Protein AF-A0A8T4I553-F1 (afdb_monomer)

Secondary structure (DSSP, 8-state):
----------SS---HHHHHHHHHHHHHHHHSS---HHHHHHHHHHTTSS-TT--HHHHHHHHHHHHHH-HHHHHTTTTT--

Solvent-accessible surface area (backbone atoms only — not comparable to full-atom values): 5167 Å² total; per-residue (Å²): 140,93,85,80,89,82,88,89,82,74,101,65,78,78,49,68,70,57,53,46,48,54,54,47,51,48,47,34,63,75,64,73,36,58,69,52,68,65,56,47,47,48,59,30,32,76,70,68,67,41,63,89,81,63,50,69,70,60,49,49,50,56,48,51,54,46,31,71,76,36,55,73,59,45,53,50,53,55,76,76,73,123

Mean predicted aligned error: 9.66 Å

Nearest PDB structures (foldseek):
  2cqn-assembly1_A  TM=5.565E-01  e=8.694E+00  Homo sapiens

Radius of gyration: 13.12 Å; Cα contacts (8 Å, |Δi|>4): 51; chains: 1; bounding box: 29×32×38 Å

Foldseek 3Di:
DDDDYDDDDDDDPPDLLNVLLVQCVVVCVVVVAQDDLVSSLVSCVVVVSDDNPDDSVNSVVSVVVNCVVPVVRVVRHCVPPD

pLDDT: mean 73.77, std 17.47, range [33.84, 89.44]

Structure (mmCIF, N/CA/C/O backbone):
data_AF-A0A8T4I553-F1
#
_entry.id   AF-A0A8T4I553-F1
#
loop_
_atom_site.group_PDB
_atom_site.id
_atom_site.type_symbol
_atom_site.label_atom_id
_atom_site.label_alt_id
_atom_site.label_comp_id
_atom_site.label_asym_id
_atom_site.label_entity_id
_atom_site.label_seq_id
_atom_site.pdbx_PDB_ins_code
_atom_site.Cartn_x
_atom_site.Cartn_y
_atom_site.Cartn_z
_atom_site.occupancy
_atom_site.B_iso_or_equiv
_atom_site.auth_seq_id
_atom_site.auth_comp_id
_atom_site.auth_asym_id
_atom_site.auth_atom_id
_atom_site.pdbx_PDB_model_num
ATOM 1 N N . LYS A 1 1 ? -3.289 -2.774 -26.543 1.00 39.38 1 LYS A N 1
ATOM 2 C CA . LYS A 1 1 ? -3.973 -3.571 -25.491 1.00 39.38 1 LYS A CA 1
ATOM 3 C C . LYS A 1 1 ? -3.039 -4.676 -24.995 1.00 39.38 1 LYS A C 1
ATOM 5 O O . LYS A 1 1 ? -2.919 -5.6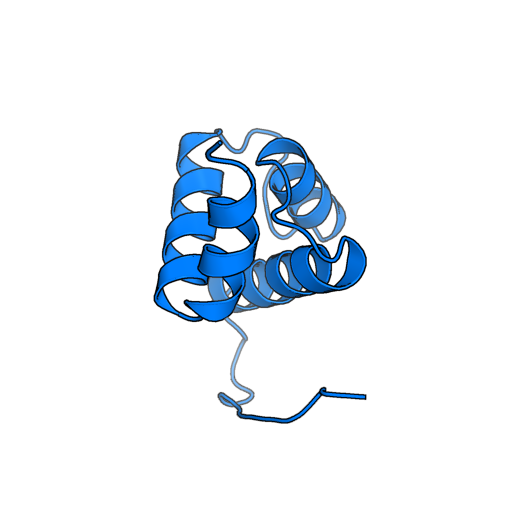88 -25.673 1.00 39.38 1 LYS A O 1
ATOM 10 N N . LYS A 1 2 ? -2.357 -4.500 -23.858 1.00 34.81 2 LYS A N 1
ATOM 11 C CA . LYS A 1 2 ? -1.653 -5.599 -23.173 1.00 34.81 2 LYS A CA 1
ATOM 12 C C . LYS A 1 2 ? -2.234 -5.749 -21.770 1.00 34.81 2 LYS A C 1
ATOM 14 O O . LYS A 1 2 ? -1.727 -5.189 -20.816 1.00 34.81 2 LYS A O 1
ATOM 19 N N . ALA A 1 3 ? -3.322 -6.502 -21.687 1.00 56.34 3 ALA A N 1
ATOM 20 C CA . ALA A 1 3 ? -3.797 -7.106 -20.454 1.00 56.34 3 ALA A CA 1
ATOM 21 C C . ALA A 1 3 ? -3.806 -8.611 -20.719 1.00 56.34 3 ALA A C 1
ATOM 23 O O . ALA A 1 3 ? -4.562 -9.078 -21.576 1.00 56.34 3 ALA A O 1
ATOM 24 N N . LYS A 1 4 ? -2.920 -9.373 -20.068 1.00 39.41 4 LYS A N 1
ATOM 25 C CA . LYS A 1 4 ? -3.043 -10.832 -20.061 1.00 39.41 4 LYS A CA 1
ATOM 26 C C . LYS A 1 4 ? -2.323 -11.478 -18.876 1.00 39.41 4 LYS A C 1
ATOM 28 O O . LYS A 1 4 ? -1.103 -11.545 -18.884 1.00 39.41 4 LYS A O 1
ATOM 33 N N . LYS A 1 5 ? -3.169 -12.068 -18.011 1.00 39.22 5 LYS A N 1
ATOM 34 C CA . LYS A 1 5 ? -3.040 -13.378 -17.331 1.00 39.22 5 LYS A CA 1
ATOM 35 C C . LYS A 1 5 ? -1.958 -13.484 -16.232 1.00 39.22 5 LYS A C 1
ATOM 37 O O . LYS A 1 5 ? -0.867 -12.983 -16.401 1.00 39.22 5 LYS A O 1
ATOM 42 N N . SER A 1 6 ? -2.168 -14.151 -15.090 1.00 37.53 6 SER A N 1
ATOM 43 C CA . SER A 1 6 ? -3.131 -15.218 -14.757 1.00 37.53 6 SER A CA 1
ATOM 44 C C . SER A 1 6 ? -3.012 -15.648 -13.282 1.00 37.53 6 SER A C 1
ATOM 46 O O . SER A 1 6 ? -1.903 -15.676 -12.771 1.00 37.53 6 SER A O 1
ATOM 48 N N . GLY A 1 7 ? -4.130 -16.129 -12.708 1.00 33.84 7 GLY A N 1
ATOM 49 C CA . GLY A 1 7 ? -4.207 -17.211 -11.699 1.00 33.84 7 GLY A CA 1
ATOM 50 C C . GLY A 1 7 ? -3.933 -16.795 -10.248 1.00 33.84 7 GLY A C 1
ATOM 51 O O . GLY A 1 7 ? -2.889 -16.253 -9.947 1.00 33.84 7 GLY A O 1
ATOM 52 N N . GLY A 1 8 ? -4.804 -16.998 -9.262 1.00 41.66 8 GLY A N 1
ATOM 53 C CA . GLY A 1 8 ? -5.835 -18.020 -9.110 1.00 41.66 8 GLY A CA 1
ATOM 54 C C . GLY A 1 8 ? -5.506 -18.831 -7.856 1.00 41.66 8 GLY A C 1
ATOM 55 O O . GLY A 1 8 ? -4.778 -19.810 -7.942 1.00 41.66 8 GLY A O 1
ATOM 56 N N . ALA A 1 9 ? -6.023 -18.421 -6.695 1.00 38.03 9 ALA A N 1
ATOM 57 C CA . ALA A 1 9 ? -5.934 -19.203 -5.464 1.00 38.03 9 ALA A CA 1
ATOM 58 C C . ALA A 1 9 ? -7.304 -19.230 -4.771 1.00 38.03 9 ALA A C 1
ATOM 60 O O . ALA A 1 9 ? -7.715 -18.284 -4.104 1.00 38.03 9 ALA A O 1
ATOM 61 N N . SER A 1 10 ? -8.007 -20.330 -5.032 1.00 41.59 10 SER A N 1
ATOM 62 C CA . SER A 1 10 ? -8.938 -21.059 -4.169 1.00 41.59 10 SER A CA 1
ATOM 63 C C . SER A 1 10 ? -9.884 -20.274 -3.252 1.00 41.59 10 SER A C 1
ATOM 65 O O . SER A 1 10 ? -9.516 -19.689 -2.234 1.00 41.59 10 SER A O 1
ATOM 67 N N . ALA A 1 11 ? -11.172 -20.411 -3.564 1.00 50.53 11 ALA A N 1
ATOM 68 C CA . ALA A 1 11 ? -12.295 -20.117 -2.690 1.00 50.53 11 ALA A CA 1
ATOM 69 C C . ALA A 1 11 ? -12.233 -20.952 -1.393 1.00 50.53 11 ALA A C 1
ATOM 71 O O . ALA A 1 11 ? -12.743 -22.066 -1.329 1.00 50.53 11 ALA A O 1
ATOM 72 N N . LYS A 1 12 ? -11.608 -20.410 -0.342 1.00 44.28 12 LYS A N 1
ATOM 73 C CA . LYS A 1 12 ? -11.788 -20.845 1.054 1.00 44.28 12 LYS A CA 1
ATOM 74 C C . LYS A 1 12 ? -11.340 -19.701 1.967 1.00 44.28 12 LYS A C 1
ATOM 76 O O . LYS A 1 12 ? -10.148 -19.507 2.130 1.00 44.28 12 LYS A O 1
ATOM 81 N N . LYS A 1 13 ? -12.294 -18.885 2.452 1.00 49.41 13 LYS A N 1
ATOM 82 C CA . LYS A 1 13 ? -12.087 -17.636 3.231 1.00 49.41 13 LYS A CA 1
ATOM 83 C C . LYS A 1 13 ? -10.832 -16.864 2.801 1.00 49.41 13 LYS A C 1
ATOM 85 O O . LYS A 1 13 ? -9.775 -17.024 3.404 1.00 49.41 13 LYS A O 1
ATOM 90 N N . LYS A 1 14 ? -10.949 -16.014 1.771 1.00 54.28 14 LYS A N 1
ATOM 91 C CA . LYS A 1 14 ? -9.854 -15.110 1.382 1.00 54.28 14 LYS A CA 1
ATOM 92 C C . LYS A 1 14 ? -9.348 -14.395 2.638 1.00 54.28 14 LYS A C 1
ATOM 94 O O . LYS A 1 14 ? -10.090 -13.637 3.259 1.00 54.28 14 LYS A O 1
ATOM 99 N N . SER A 1 15 ? -8.111 -14.693 3.031 1.00 72.69 15 SER A N 1
ATOM 100 C CA . SER A 1 15 ? -7.486 -14.055 4.185 1.00 72.69 15 SER A CA 1
ATOM 101 C C . SER A 1 15 ? -7.443 -12.547 3.935 1.00 72.69 15 SER A C 1
ATOM 103 O O . SER A 1 15 ? -7.243 -12.118 2.795 1.00 72.69 15 SER A O 1
ATOM 105 N N . THR A 1 16 ? -7.640 -11.733 4.970 1.00 75.06 16 THR A N 1
ATOM 106 C CA . THR A 1 16 ? -7.675 -10.261 4.863 1.00 75.06 16 THR A CA 1
ATOM 107 C C . THR A 1 16 ? -6.448 -9.707 4.134 1.00 75.06 16 THR A C 1
ATOM 109 O O . THR A 1 16 ? -6.556 -8.740 3.385 1.00 75.06 16 THR A O 1
ATOM 112 N N . THR A 1 17 ? -5.299 -10.375 4.247 1.00 76.06 17 THR A N 1
ATOM 113 C CA . THR A 1 17 ? -4.072 -10.072 3.497 1.00 76.06 17 THR A CA 1
ATOM 114 C C . THR A 1 17 ? -4.231 -10.201 1.978 1.00 76.06 17 THR A C 1
ATOM 116 O O . THR A 1 17 ? -3.705 -9.377 1.239 1.00 76.06 17 THR A O 1
ATOM 119 N N . VAL A 1 18 ? -4.951 -11.210 1.480 1.00 80.62 18 VAL A N 1
ATOM 120 C CA . VAL A 1 18 ? -5.207 -11.389 0.038 1.00 80.62 18 VAL A CA 1
ATOM 121 C C . VAL A 1 18 ? -6.114 -10.273 -0.477 1.00 80.62 18 VAL A C 1
ATOM 123 O O . VAL A 1 18 ? -5.813 -9.669 -1.499 1.00 80.62 18 VAL A O 1
ATOM 126 N N . LEU A 1 19 ? -7.168 -9.939 0.270 1.00 83.12 19 LEU A N 1
ATOM 127 C CA . LEU A 1 19 ? -8.095 -8.864 -0.097 1.00 83.12 19 LEU A CA 1
ATOM 128 C C . LEU A 1 19 ? -7.408 -7.492 -0.119 1.00 83.12 19 LEU A C 1
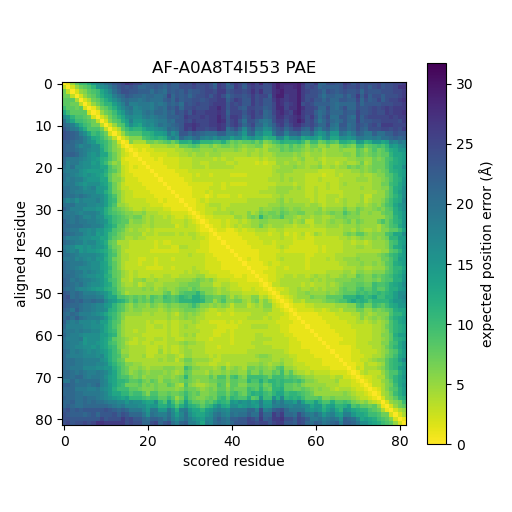ATOM 130 O O . LEU A 1 19 ? -7.595 -6.729 -1.064 1.00 83.12 19 LEU A O 1
ATOM 134 N N . ARG A 1 20 ? -6.557 -7.201 0.878 1.00 83.56 20 ARG A N 1
ATOM 135 C CA . ARG A 1 20 ? -5.730 -5.981 0.904 1.00 83.56 20 ARG A CA 1
ATOM 136 C C . ARG A 1 20 ? -4.859 -5.869 -0.345 1.00 83.56 20 ARG A C 1
ATOM 138 O O . ARG A 1 20 ? -4.771 -4.795 -0.930 1.00 83.56 20 ARG A O 1
ATOM 145 N N . ARG A 1 21 ? -4.249 -6.978 -0.772 1.00 81.81 21 ARG A N 1
ATOM 146 C CA . ARG A 1 21 ? -3.427 -7.020 -1.987 1.00 81.81 21 ARG A CA 1
ATOM 147 C C . ARG A 1 21 ? -4.249 -6.789 -3.248 1.00 81.81 21 ARG A C 1
ATOM 149 O O . ARG A 1 21 ? -3.857 -5.958 -4.053 1.00 81.81 21 ARG A O 1
ATOM 156 N N . GLU A 1 22 ? -5.390 -7.460 -3.406 1.00 85.69 22 GLU A N 1
ATOM 157 C CA . GLU A 1 22 ? -6.256 -7.256 -4.578 1.00 85.69 22 GLU A CA 1
ATOM 158 C C . GLU A 1 22 ? -6.738 -5.803 -4.684 1.00 85.69 22 GLU A C 1
ATOM 160 O O . GLU A 1 22 ? -6.721 -5.225 -5.771 1.00 85.69 22 GLU A O 1
ATOM 165 N N . ARG A 1 23 ? -7.120 -5.184 -3.559 1.00 88.00 23 ARG A N 1
ATOM 166 C CA . ARG A 1 23 ? -7.549 -3.782 -3.546 1.00 88.00 23 ARG A CA 1
ATOM 167 C C . ARG A 1 23 ? -6.407 -2.825 -3.870 1.00 88.00 23 ARG A C 1
ATOM 169 O O . ARG A 1 23 ? -6.581 -1.935 -4.695 1.00 88.00 23 ARG A O 1
ATOM 176 N N . ALA A 1 24 ? -5.237 -3.035 -3.273 1.00 84.00 24 ALA A N 1
ATOM 177 C CA . ALA A 1 24 ? -4.053 -2.246 -3.583 1.00 84.00 24 ALA A CA 1
ATOM 178 C C . ALA A 1 24 ? -3.637 -2.402 -5.054 1.00 84.00 24 ALA A C 1
ATOM 180 O O . ALA A 1 24 ? -3.370 -1.406 -5.711 1.00 84.00 24 ALA A O 1
ATOM 181 N N . ARG A 1 25 ? -3.662 -3.620 -5.606 1.00 83.56 25 ARG A N 1
ATOM 182 C CA . ARG A 1 25 ? -3.394 -3.882 -7.028 1.00 83.56 25 ARG A CA 1
ATOM 183 C C . ARG A 1 25 ? -4.361 -3.136 -7.944 1.00 83.56 25 ARG A C 1
ATOM 185 O O . ARG A 1 25 ? -3.920 -2.560 -8.930 1.00 83.56 25 ARG A O 1
ATOM 192 N N . ARG A 1 26 ? -5.659 -3.112 -7.615 1.00 86.88 26 ARG A N 1
ATOM 193 C CA . ARG A 1 26 ? -6.632 -2.285 -8.348 1.00 86.88 26 ARG A CA 1
ATOM 194 C C . ARG A 1 26 ? -6.233 -0.816 -8.337 1.00 86.88 26 ARG A C 1
ATOM 196 O O . ARG A 1 26 ? -6.282 -0.195 -9.382 1.00 86.88 26 ARG A O 1
ATOM 203 N N . LEU A 1 27 ? -5.756 -0.302 -7.205 1.00 86.94 27 LEU A N 1
ATOM 204 C CA . LEU A 1 27 ? -5.292 1.082 -7.107 1.00 86.94 27 LEU A CA 1
ATOM 205 C C . LEU A 1 27 ? -4.097 1.370 -8.037 1.00 86.94 27 LEU A C 1
ATOM 207 O O . LEU A 1 27 ? -4.056 2.421 -8.667 1.00 86.94 27 LEU A O 1
ATOM 211 N N . TYR A 1 28 ? -3.149 0.433 -8.162 1.00 84.50 28 TYR A N 1
ATOM 212 C CA . TYR A 1 28 ? -2.052 0.543 -9.135 1.00 84.50 28 TYR A CA 1
ATOM 213 C C . TYR A 1 28 ? -2.559 0.580 -10.587 1.00 84.50 28 TYR A C 1
ATOM 215 O O . TYR A 1 28 ? -2.024 1.338 -11.392 1.00 84.50 28 TYR A O 1
ATOM 223 N N . ASP A 1 29 ? -3.571 -0.227 -10.922 1.00 84.50 29 ASP A N 1
ATOM 224 C CA . ASP A 1 29 ? -4.168 -0.281 -12.266 1.00 84.50 29 ASP A CA 1
ATOM 225 C C . ASP A 1 29 ? -4.985 0.986 -12.578 1.00 84.50 29 ASP A C 1
ATOM 227 O O . ASP A 1 29 ? -4.823 1.573 -13.643 1.00 84.50 29 ASP A O 1
ATOM 231 N N . G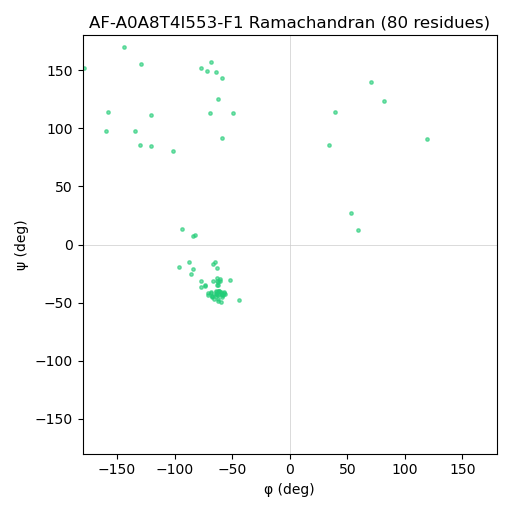LU A 1 30 ? -5.785 1.463 -11.616 1.00 85.50 30 GLU A N 1
ATOM 232 C CA . GLU A 1 30 ? -6.600 2.681 -11.735 1.00 85.50 30 GLU A CA 1
ATOM 233 C C . GLU A 1 30 ? -5.741 3.939 -11.900 1.00 85.50 30 GLU A C 1
ATOM 235 O O . GLU A 1 30 ? -6.065 4.813 -12.702 1.00 85.50 30 GLU A O 1
ATOM 240 N N . LEU A 1 31 ? -4.634 4.035 -11.160 1.00 83.69 31 LEU A N 1
ATOM 241 C CA . LEU A 1 31 ? -3.734 5.184 -11.242 1.00 83.69 31 LEU A CA 1
ATOM 242 C C . LEU A 1 31 ? -2.726 5.069 -12.391 1.00 83.69 31 LEU A C 1
ATOM 244 O O . LEU A 1 31 ? -2.143 6.078 -12.786 1.00 83.69 31 LEU A O 1
ATOM 248 N N . GLY A 1 32 ? -2.458 3.856 -12.889 1.00 81.69 32 GLY A N 1
ATOM 249 C CA . GLY A 1 32 ? -1.417 3.592 -13.889 1.00 81.69 32 GLY A CA 1
ATOM 250 C C . GLY A 1 32 ? -0.000 3.980 -13.439 1.00 81.69 32 GLY A C 1
ATOM 251 O O . GLY A 1 32 ? 0.915 4.051 -14.255 1.00 81.69 32 GLY A O 1
ATOM 252 N N . ARG A 1 33 ? 0.185 4.257 -12.145 1.00 81.81 33 ARG A N 1
ATOM 253 C CA . ARG A 1 33 ? 1.435 4.684 -11.507 1.00 81.81 33 ARG A CA 1
ATOM 254 C C . ARG A 1 33 ? 1.522 4.077 -10.117 1.00 81.81 33 ARG A C 1
ATOM 256 O O . ARG A 1 33 ? 0.542 3.547 -9.597 1.00 81.81 33 ARG A O 1
ATOM 263 N N . ARG A 1 34 ? 2.685 4.196 -9.480 1.00 81.00 34 ARG A N 1
ATOM 264 C CA . ARG A 1 34 ? 2.862 3.751 -8.096 1.00 81.00 34 ARG A CA 1
ATOM 265 C C . ARG A 1 34 ? 2.070 4.661 -7.134 1.00 81.00 34 ARG A C 1
ATOM 267 O O . ARG A 1 34 ? 2.436 5.829 -7.010 1.00 81.00 34 ARG A O 1
ATOM 274 N N . PRO A 1 35 ? 1.018 4.158 -6.457 1.00 83.56 35 PRO A N 1
ATOM 275 C CA . PRO A 1 35 ? 0.263 4.927 -5.481 1.00 83.56 35 PRO A CA 1
ATOM 276 C C . PRO A 1 35 ? 1.125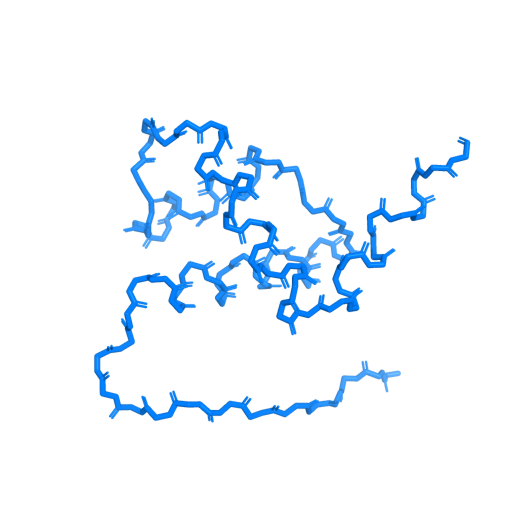 5.315 -4.284 1.00 83.56 35 PRO A C 1
ATOM 278 O O . PRO A 1 35 ? 2.009 4.571 -3.837 1.00 83.56 35 PRO A O 1
ATOM 281 N N . GLU A 1 36 ? 0.799 6.471 -3.721 1.00 86.31 36 GLU 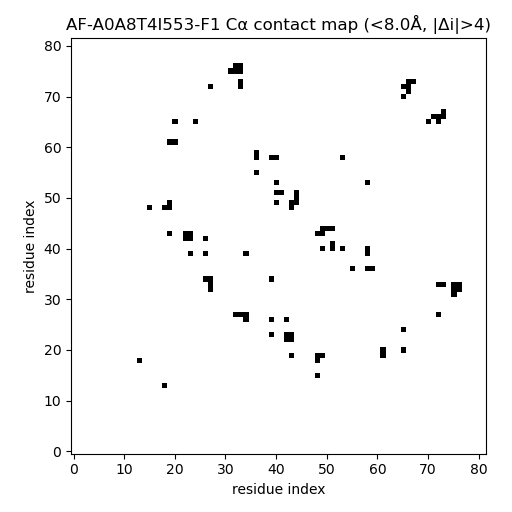A N 1
ATOM 282 C CA . GLU A 1 36 ? 1.328 6.919 -2.440 1.00 86.31 36 GLU A CA 1
ATOM 283 C C . GLU A 1 36 ? 0.792 6.043 -1.296 1.00 86.31 36 GLU A C 1
ATOM 285 O O . GLU A 1 36 ? -0.270 5.416 -1.374 1.00 86.31 36 GLU A O 1
ATOM 290 N N . TRP A 1 37 ? 1.518 6.008 -0.177 1.00 85.69 37 TRP A N 1
ATOM 291 C CA . TRP A 1 37 ? 1.102 5.220 0.989 1.00 85.69 37 TRP A CA 1
ATOM 292 C C . TRP A 1 37 ? -0.227 5.717 1.588 1.00 85.69 37 TRP A C 1
ATOM 294 O O . TRP A 1 37 ? -0.975 4.928 2.163 1.00 85.69 37 TRP A O 1
ATOM 304 N N . THR A 1 38 ? -0.529 7.010 1.456 1.00 88.06 38 THR A N 1
ATOM 305 C CA . THR A 1 38 ? -1.799 7.613 1.877 1.00 88.06 38 THR A CA 1
ATOM 306 C C . THR A 1 38 ? -2.959 7.135 1.015 1.00 88.06 38 THR A C 1
ATOM 308 O O . THR A 1 38 ? -3.993 6.793 1.578 1.00 88.06 38 THR A O 1
ATOM 311 N N . GLU A 1 39 ? -2.778 7.034 -0.304 1.00 89.25 39 GLU A N 1
ATOM 312 C CA . GLU A 1 39 ? -3.804 6.530 -1.229 1.00 89.25 39 GLU A CA 1
ATOM 313 C C . GLU A 1 39 ? -4.056 5.036 -1.018 1.00 89.25 39 GLU A C 1
ATOM 315 O O . GLU A 1 39 ? -5.203 4.596 -0.947 1.00 89.25 39 GLU A O 1
ATOM 320 N N . LEU A 1 40 ? -2.990 4.256 -0.806 1.00 87.62 40 LEU A N 1
ATOM 321 C CA . LEU A 1 40 ? -3.118 2.856 -0.399 1.00 87.62 40 LEU A CA 1
ATOM 322 C C . LEU A 1 40 ? -3.879 2.728 0.921 1.00 87.62 40 LEU A C 1
ATOM 324 O O . LEU A 1 40 ? -4.769 1.889 1.035 1.00 87.62 40 LEU A O 1
ATOM 328 N N . ARG A 1 41 ? -3.555 3.552 1.925 1.00 89.38 41 ARG A N 1
ATOM 329 C CA . ARG A 1 41 ? -4.282 3.555 3.198 1.00 89.38 41 ARG A CA 1
ATOM 330 C C . ARG A 1 41 ? -5.755 3.875 2.979 1.00 89.38 41 ARG A C 1
ATOM 332 O O . ARG A 1 41 ? -6.593 3.147 3.497 1.00 89.38 41 ARG A O 1
ATOM 339 N N . ASP A 1 42 ? -6.055 4.937 2.243 1.00 89.44 42 ASP A N 1
ATOM 340 C CA . ASP A 1 42 ? -7.423 5.406 2.039 1.00 89.44 42 ASP A CA 1
ATOM 341 C C . ASP A 1 42 ? -8.271 4.357 1.312 1.00 89.44 42 ASP A C 1
ATOM 343 O O . ASP A 1 42 ? -9.317 3.956 1.818 1.00 89.44 42 ASP A O 1
ATOM 347 N N . GLY A 1 43 ? -7.748 3.773 0.228 1.00 88.62 43 GLY A N 1
ATOM 348 C CA . GLY A 1 43 ? -8.415 2.689 -0.494 1.00 88.62 43 GLY A CA 1
ATOM 349 C C . GLY A 1 43 ? -8.623 1.427 0.351 1.00 88.62 43 GLY A C 1
ATOM 350 O O . GLY A 1 43 ? -9.648 0.758 0.235 1.00 88.62 43 GLY A O 1
ATOM 351 N N . LEU A 1 44 ? -7.688 1.096 1.248 1.00 87.81 44 LEU A N 1
ATOM 352 C CA . LEU A 1 44 ? -7.855 -0.031 2.173 1.00 87.81 44 LEU A CA 1
ATOM 353 C C . LEU A 1 44 ? -8.857 0.265 3.297 1.00 87.81 44 LEU A C 1
ATOM 355 O O . LEU A 1 44 ? -9.560 -0.644 3.740 1.00 87.81 44 LEU A O 1
ATOM 359 N N . VAL A 1 45 ? -8.916 1.505 3.777 1.00 89.38 45 VAL A N 1
ATOM 360 C CA . VAL A 1 45 ? -9.870 1.956 4.799 1.00 89.38 45 VAL A CA 1
ATOM 361 C C . VAL A 1 45 ? -11.285 2.022 4.229 1.00 89.38 45 VAL A C 1
ATOM 363 O O . VAL A 1 45 ? -12.223 1.582 4.896 1.00 89.38 45 VAL A O 1
ATOM 366 N N . ALA A 1 46 ? -11.444 2.526 3.003 1.00 89.06 46 ALA A N 1
ATOM 367 C CA . ALA A 1 46 ? -12.727 2.624 2.311 1.00 89.06 46 ALA A CA 1
ATOM 368 C C . ALA A 1 46 ? -13.409 1.252 2.186 1.00 89.06 46 ALA A C 1
ATOM 370 O O . ALA A 1 46 ? -14.598 1.113 2.468 1.00 89.06 46 ALA A O 1
ATOM 371 N N . ASP A 1 47 ? -12.630 0.214 1.881 1.00 86.88 47 ASP A N 1
ATOM 372 C CA . ASP A 1 47 ? -13.100 -1.171 1.784 1.00 86.88 47 ASP A CA 1
ATOM 373 C C . ASP A 1 47 ? -13.152 -1.903 3.142 1.00 86.88 47 ASP A C 1
ATOM 375 O O . ASP A 1 47 ? -13.387 -3.111 3.190 1.00 86.88 47 ASP A O 1
ATOM 379 N N . LYS A 1 48 ? -12.919 -1.198 4.262 1.00 84.81 48 LYS A N 1
ATOM 380 C CA . LYS A 1 48 ? -12.829 -1.760 5.627 1.00 84.81 48 LYS A CA 1
ATOM 381 C C . LYS A 1 48 ? -11.820 -2.909 5.747 1.00 84.81 48 LYS A C 1
ATOM 383 O O . LYS A 1 48 ? -11.936 -3.782 6.607 1.00 84.81 48 LYS A O 1
ATOM 388 N N . LEU A 1 49 ? -10.806 -2.906 4.886 1.00 83.94 49 LEU A N 1
ATOM 389 C CA . LEU A 1 49 ? -9.718 -3.875 4.897 1.00 83.94 49 LEU A CA 1
ATOM 390 C C . LEU A 1 49 ? -8.613 -3.452 5.864 1.00 83.94 49 LEU A C 1
ATOM 392 O O . LEU A 1 49 ? -7.895 -4.317 6.367 1.00 83.94 49 LEU A O 1
ATOM 396 N N . ALA A 1 50 ? -8.467 -2.158 6.147 1.00 82.19 50 ALA A N 1
ATOM 397 C CA . ALA A 1 50 ? -7.545 -1.608 7.137 1.00 82.19 50 ALA A CA 1
ATOM 398 C C . ALA A 1 50 ? -8.257 -0.639 8.089 1.00 82.19 50 ALA A C 1
ATOM 400 O O . ALA A 1 50 ? -9.283 -0.054 7.748 1.00 82.19 50 ALA A O 1
ATOM 401 N N . ASP A 1 51 ? -7.690 -0.474 9.282 1.00 83.94 51 ASP A N 1
ATOM 402 C CA . ASP A 1 51 ? -8.153 0.528 10.237 1.00 83.94 51 ASP A CA 1
ATOM 403 C C . ASP A 1 51 ? -7.672 1.934 9.837 1.00 83.94 51 ASP A C 1
ATOM 405 O O . ASP A 1 51 ? -6.609 2.086 9.228 1.00 83.94 51 ASP A O 1
ATOM 409 N N . LYS A 1 52 ? -8.423 2.980 10.201 1.00 78.19 52 LYS A N 1
ATOM 410 C CA . LYS A 1 52 ? -8.028 4.377 9.942 1.00 78.19 52 LYS A CA 1
ATOM 411 C C . LYS A 1 52 ? -6.711 4.753 10.628 1.00 78.19 52 LYS A C 1
ATOM 413 O O . LYS A 1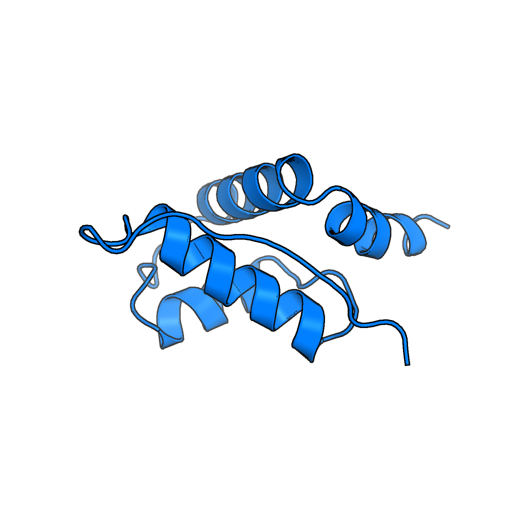 52 ? -5.962 5.570 10.094 1.00 78.19 52 LYS A O 1
ATOM 418 N N . GLY A 1 53 ? -6.408 4.131 11.766 1.00 82.25 53 GLY A N 1
ATOM 419 C CA . GLY A 1 53 ? -5.179 4.316 12.532 1.00 82.25 53 GLY A CA 1
ATOM 420 C C . GLY A 1 53 ? -3.983 3.512 12.023 1.00 82.25 53 GLY A C 1
ATOM 421 O O . GLY A 1 53 ? -2.953 3.470 12.698 1.00 82.25 53 GLY A O 1
ATOM 422 N N . VAL A 1 54 ? -4.077 2.848 10.863 1.00 82.31 54 VAL A N 1
ATOM 423 C CA . VAL A 1 54 ? -2.953 2.052 10.368 1.00 82.31 54 VAL A CA 1
ATOM 424 C C . VAL A 1 54 ? -1.736 2.942 10.104 1.00 82.31 54 VAL A C 1
ATOM 426 O O . VAL A 1 54 ? -1.779 3.932 9.369 1.00 82.31 54 VAL A O 1
ATOM 429 N N . SER A 1 55 ? -0.621 2.570 10.724 1.00 86.00 55 SER A N 1
ATOM 430 C CA . SER A 1 55 ? 0.624 3.314 10.612 1.00 86.00 55 SER A CA 1
ATOM 431 C C . SER A 1 55 ? 1.243 3.137 9.224 1.00 86.00 55 SER A C 1
ATOM 433 O O . SER A 1 55 ? 1.157 2.066 8.614 1.00 86.00 55 SER A O 1
ATOM 435 N N . ARG A 1 56 ? 1.961 4.164 8.760 1.00 85.19 56 ARG A N 1
ATOM 436 C CA . ARG A 1 56 ? 2.771 4.117 7.533 1.00 85.19 56 ARG A CA 1
ATOM 437 C C . ARG A 1 56 ? 3.610 2.832 7.384 1.00 85.19 56 ARG A C 1
ATOM 439 O O . ARG A 1 56 ? 3.527 2.240 6.310 1.00 85.19 56 ARG A O 1
ATOM 446 N N . PRO A 1 57 ? 4.363 2.338 8.394 1.00 88.06 57 PRO A N 1
ATOM 447 C CA . PRO A 1 57 ? 5.138 1.099 8.248 1.00 88.06 57 PRO A CA 1
ATOM 448 C C . PRO A 1 57 ? 4.281 -0.134 7.928 1.00 88.06 57 PRO A C 1
ATOM 450 O O . PRO A 1 57 ? 4.728 -1.011 7.194 1.00 88.06 57 PR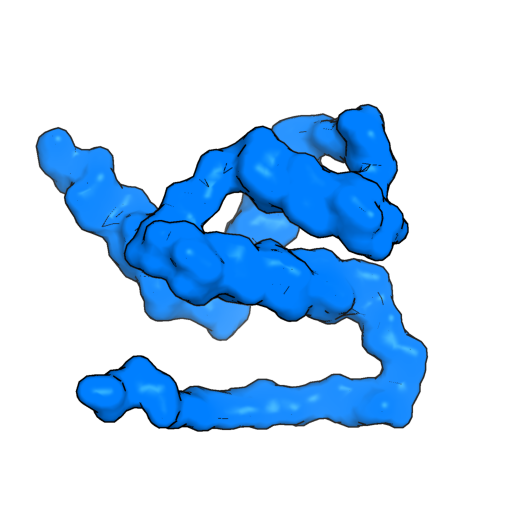O A O 1
ATOM 453 N N . THR A 1 58 ? 3.037 -0.198 8.407 1.00 86.06 58 THR A N 1
ATOM 454 C CA . THR A 1 58 ? 2.117 -1.293 8.070 1.00 86.06 58 THR A CA 1
ATOM 455 C C . THR A 1 58 ? 1.727 -1.248 6.596 1.00 86.06 58 THR A C 1
ATOM 457 O O . THR A 1 58 ? 1.777 -2.275 5.922 1.00 86.06 58 THR A O 1
ATOM 460 N N . ILE A 1 59 ? 1.406 -0.062 6.067 1.00 87.38 59 ILE A N 1
ATOM 461 C CA . ILE A 1 59 ? 1.139 0.118 4.631 1.00 87.38 59 ILE A CA 1
ATOM 462 C C . ILE A 1 59 ? 2.387 -0.171 3.798 1.00 87.38 59 ILE A C 1
ATOM 464 O O . ILE A 1 59 ? 2.295 -0.831 2.766 1.00 87.38 59 ILE A O 1
ATOM 468 N N . GLN A 1 60 ? 3.559 0.262 4.264 1.00 86.94 60 GLN A N 1
ATOM 469 C CA . GLN A 1 60 ? 4.829 -0.002 3.594 1.00 86.94 60 GLN A CA 1
ATOM 470 C C . GLN A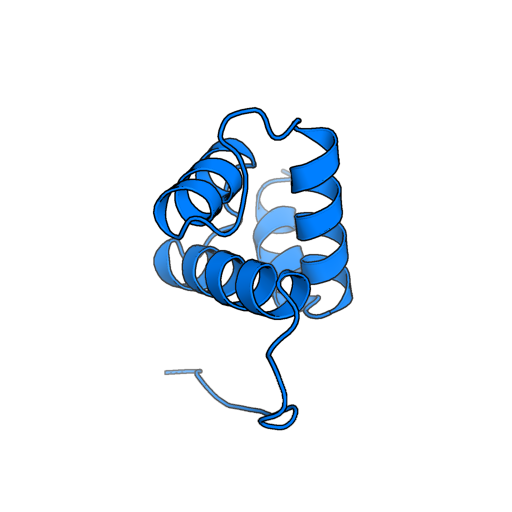 1 60 ? 5.093 -1.510 3.474 1.00 86.94 60 GLN A C 1
ATOM 472 O O . GLN A 1 60 ? 5.508 -1.956 2.413 1.00 86.94 60 GLN A O 1
ATOM 477 N N . ARG A 1 61 ? 4.790 -2.308 4.509 1.00 86.31 61 ARG A N 1
ATOM 478 C CA . ARG A 1 61 ? 4.876 -3.778 4.432 1.00 86.31 61 ARG A CA 1
ATOM 479 C C . ARG A 1 61 ? 3.888 -4.367 3.431 1.00 86.31 61 ARG A C 1
ATOM 481 O O . ARG A 1 61 ? 4.258 -5.264 2.687 1.00 86.31 61 ARG A O 1
ATOM 488 N N . VAL A 1 62 ? 2.645 -3.878 3.392 1.00 82.69 62 VAL A N 1
ATOM 489 C CA . VAL A 1 62 ? 1.660 -4.327 2.388 1.00 82.69 62 VAL A CA 1
ATOM 490 C C . VAL A 1 62 ? 2.184 -4.054 0.979 1.00 82.69 62 VAL A C 1
ATOM 492 O O . VAL A 1 62 ? 2.116 -4.931 0.125 1.00 82.69 62 VAL A O 1
ATOM 495 N N . ARG A 1 63 ? 2.766 -2.873 0.764 1.00 83.62 63 ARG A N 1
ATOM 496 C CA . ARG A 1 63 ? 3.409 -2.494 -0.493 1.00 83.62 63 ARG A CA 1
ATOM 497 C C . ARG A 1 63 ? 4.606 -3.382 -0.830 1.00 83.62 63 ARG A C 1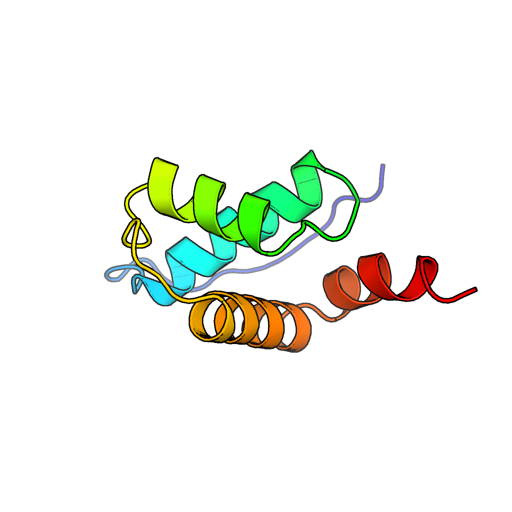
ATOM 499 O O . ARG A 1 63 ? 4.648 -3.883 -1.940 1.00 83.62 63 ARG A O 1
ATOM 506 N N . ASP A 1 64 ? 5.521 -3.617 0.108 1.00 85.81 64 ASP A N 1
ATOM 507 C CA . ASP A 1 64 ? 6.691 -4.489 -0.088 1.00 85.81 64 ASP A CA 1
ATOM 508 C C . ASP A 1 64 ? 6.272 -5.908 -0.485 1.00 85.81 64 ASP A C 1
ATOM 510 O O . ASP A 1 64 ? 6.797 -6.480 -1.434 1.00 85.81 64 ASP A O 1
ATOM 514 N N . VAL A 1 65 ? 5.248 -6.452 0.180 1.00 84.62 65 VAL A N 1
ATOM 515 C CA . VAL A 1 65 ? 4.686 -7.760 -0.172 1.00 84.62 65 VAL A CA 1
ATOM 516 C C . VAL A 1 65 ? 4.108 -7.745 -1.588 1.00 84.62 65 VAL A C 1
ATOM 518 O O . VAL A 1 65 ? 4.342 -8.691 -2.327 1.00 84.62 65 VAL A O 1
ATOM 521 N N . ILE A 1 66 ? 3.382 -6.696 -1.987 1.00 82.69 66 ILE A N 1
ATOM 522 C CA . ILE A 1 66 ? 2.843 -6.569 -3.354 1.00 82.69 66 ILE A CA 1
ATOM 523 C C . ILE A 1 66 ? 3.970 -6.462 -4.380 1.00 82.69 66 ILE A C 1
ATOM 525 O O . ILE A 1 66 ? 3.912 -7.124 -5.404 1.00 82.69 66 ILE A O 1
ATOM 529 N N . GLU A 1 67 ? 4.995 -5.661 -4.105 1.00 83.12 67 GLU A N 1
ATOM 530 C CA . GLU A 1 67 ? 6.143 -5.467 -4.995 1.00 83.12 67 GLU A CA 1
ATOM 531 C C . GLU A 1 67 ? 6.982 -6.748 -5.134 1.00 83.12 67 GLU A C 1
ATOM 533 O O . GLU A 1 67 ? 7.519 -7.012 -6.208 1.00 83.12 67 GLU A O 1
ATOM 538 N N . ARG A 1 68 ? 7.047 -7.581 -4.087 1.00 80.38 68 ARG A N 1
ATOM 539 C CA . ARG A 1 68 ? 7.685 -8.909 -4.132 1.00 80.38 68 ARG A CA 1
ATOM 540 C C . ARG A 1 68 ? 6.861 -9.945 -4.893 1.00 80.38 68 ARG A C 1
ATOM 542 O O . ARG A 1 68 ? 7.445 -10.799 -5.550 1.00 80.38 68 ARG A O 1
ATOM 549 N N . ASP A 1 69 ? 5.536 -9.884 -4.789 1.00 79.81 69 ASP A N 1
ATOM 550 C CA . ASP A 1 69 ? 4.610 -10.792 -5.485 1.00 79.81 69 ASP A CA 1
ATOM 551 C C . ASP A 1 69 ? 4.471 -10.405 -6.972 1.00 79.81 69 ASP A C 1
ATOM 553 O O . ASP A 1 69 ? 4.410 -11.266 -7.846 1.00 79.81 69 ASP A O 1
ATOM 557 N N . GLU A 1 70 ? 4.482 -9.101 -7.269 1.00 79.06 70 GLU A N 1
ATOM 558 C CA . GLU A 1 70 ? 4.367 -8.522 -8.608 1.00 79.06 70 GLU A CA 1
ATOM 559 C C . GLU A 1 70 ? 5.470 -7.480 -8.878 1.00 79.06 70 GLU A C 1
ATOM 561 O O . GLU A 1 70 ? 5.243 -6.268 -8.765 1.00 79.06 70 GLU A O 1
ATOM 566 N N . PRO A 1 71 ? 6.658 -7.914 -9.340 1.00 75.44 71 PRO A N 1
ATOM 567 C CA . PRO A 1 71 ? 7.770 -7.006 -9.636 1.00 75.44 71 PRO A CA 1
ATOM 568 C C . PRO A 1 71 ? 7.455 -6.007 -10.763 1.00 75.44 71 PRO A C 1
ATOM 570 O O . PRO A 1 71 ? 8.067 -4.943 -10.842 1.00 75.44 71 PRO A O 1
ATOM 573 N N . ALA A 1 72 ? 6.458 -6.294 -11.608 1.00 76.38 72 ALA A N 1
ATOM 574 C CA . ALA A 1 72 ? 5.964 -5.357 -12.618 1.00 76.38 72 ALA A CA 1
ATOM 575 C C . ALA A 1 72 ? 5.367 -4.076 -12.002 1.00 76.38 72 ALA A C 1
ATOM 577 O O . ALA A 1 72 ? 5.490 -3.001 -12.583 1.00 76.38 72 ALA A O 1
ATOM 578 N N . LEU A 1 73 ? 4.758 -4.167 -10.814 1.00 74.25 73 LEU A N 1
ATOM 579 C CA . LEU A 1 73 ? 4.235 -3.001 -10.096 1.00 74.25 73 LEU A CA 1
ATOM 580 C C . LEU A 1 73 ? 5.354 -2.210 -9.411 1.00 74.25 73 LEU A C 1
ATOM 582 O O . LEU A 1 73 ? 5.282 -0.985 -9.325 1.00 74.25 73 LEU A O 1
ATOM 586 N N . ALA A 1 74 ? 6.416 -2.892 -8.974 1.00 72.81 74 ALA A N 1
ATOM 587 C CA . ALA A 1 74 ? 7.619 -2.241 -8.458 1.00 72.81 74 ALA A CA 1
ATOM 588 C C . ALA A 1 74 ? 8.312 -1.390 -9.542 1.00 72.81 74 ALA A C 1
ATOM 590 O O . ALA A 1 74 ? 8.809 -0.296 -9.258 1.00 72.81 74 ALA A O 1
ATOM 591 N N . ALA A 1 75 ? 8.273 -1.852 -10.797 1.00 70.81 75 ALA A N 1
ATOM 592 C CA . ALA A 1 75 ? 8.808 -1.127 -11.949 1.00 70.81 75 ALA A CA 1
ATOM 593 C C . ALA A 1 75 ? 8.090 0.216 -12.211 1.00 70.81 75 ALA A C 1
ATOM 595 O O . ALA A 1 75 ? 8.734 1.190 -12.585 1.00 70.81 75 ALA A O 1
ATOM 596 N N . LEU A 1 76 ? 6.788 0.330 -11.907 1.00 69.38 76 LEU A N 1
ATOM 597 C CA . LEU A 1 76 ? 6.039 1.600 -12.016 1.00 69.38 76 LEU A CA 1
ATOM 598 C C . LEU A 1 76 ? 6.534 2.686 -11.044 1.00 69.38 76 LEU A C 1
ATOM 600 O O . LEU A 1 76 ? 6.164 3.850 -11.162 1.00 69.38 76 LEU A O 1
ATOM 604 N N . GLY A 1 77 ? 7.321 2.306 -10.037 1.00 59.53 77 GLY A N 1
ATOM 605 C CA . GLY A 1 77 ? 7.888 3.214 -9.046 1.00 59.53 77 GLY A CA 1
ATOM 606 C C . GLY A 1 77 ? 9.292 3.697 -9.298 1.00 59.53 77 GLY A C 1
ATOM 607 O O . GLY A 1 77 ? 9.717 4.641 -8.638 1.00 59.53 77 GLY A O 1
ATOM 608 N N . THR A 1 78 ? 10.025 2.988 -10.148 1.00 56.22 78 THR A N 1
ATOM 609 C CA . THR A 1 78 ? 11.438 3.258 -10.425 1.00 56.22 78 THR A CA 1
ATOM 610 C C . THR A 1 78 ? 11.610 4.284 -11.538 1.00 56.22 78 THR A C 1
ATOM 612 O O . THR A 1 78 ? 12.662 4.904 -11.608 1.00 56.22 78 THR A O 1
ATOM 615 N N . ASP A 1 79 ? 10.555 4.558 -12.312 1.00 52.31 79 ASP A N 1
ATOM 616 C CA . ASP A 1 79 ? 10.541 5.602 -13.347 1.00 52.31 79 ASP A CA 1
ATOM 617 C C . ASP A 1 79 ? 10.649 7.036 -12.776 1.00 52.31 79 ASP A C 1
ATOM 619 O O . ASP A 1 79 ? 11.038 7.959 -13.478 1.00 52.31 79 ASP A O 1
ATOM 623 N N . ASN A 1 80 ? 10.393 7.221 -11.472 1.00 46.62 80 ASN A N 1
ATOM 624 C CA . ASN A 1 80 ? 10.513 8.513 -10.777 1.00 46.62 80 ASN A CA 1
ATOM 625 C C . ASN A 1 80 ? 11.882 8.742 -10.097 1.00 46.62 80 ASN A C 1
ATOM 627 O O . ASN A 1 80 ? 12.011 9.647 -9.273 1.00 46.62 80 ASN A O 1
ATOM 631 N N . VAL A 1 81 ? 12.898 7.925 -10.400 1.00 42.81 81 VAL A N 1
ATOM 632 C CA . VAL A 1 81 ? 14.289 8.173 -9.984 1.00 42.81 81 VAL A CA 1
ATOM 633 C C . VAL A 1 81 ? 15.055 8.733 -11.181 1.00 42.81 81 VAL A C 1
ATOM 635 O O . VAL A 1 81 ? 15.765 8.006 -11.874 1.00 42.81 81 VAL A O 1
ATOM 638 N N . ARG A 1 82 ? 14.896 10.031 -11.441 1.00 35.50 82 ARG A N 1
ATOM 639 C CA . ARG A 1 82 ? 15.829 10.795 -12.269 1.00 35.50 82 ARG A CA 1
ATOM 640 C C . ARG A 1 82 ? 15.957 12.221 -11.767 1.00 35.50 82 ARG A C 1
ATOM 642 O O . ARG A 1 82 ? 14.910 12.812 -11.432 1.00 35.50 82 ARG A O 1
#

Sequence (82 aa):
KKAKKSGGASAKKKSTTVLRRERARRLYDELGRRPEWTELRDGLVADKLADKGVSRPTIQRVRDVIERDEPALAALGTDNVR